Protein AF-A0A7G2K179-F1 (afdb_monomer_lite)

Radius of gyration: 20.4 Å; chains: 1; bounding box: 52×32×53 Å

Organism: NCBI:txid456482

Sequence (155 aa):
LTKPVFANGNAAQIRAASQTLVHVLEKLLRLAHPLIPFITEEIWQKVKGFVGITADSIMLQPFPQVEESGFDPEAEAEIEWLKEVIVAVRNIRAESNIAPSKGLDLLFRNLSTENAKILEKQTALLKAMAKLDNVQVLAANETAPLAVAKLVGNA

Structure (mmCIF, N/CA/C/O backbone):
data_AF-A0A7G2K179-F1
#
_entry.id   AF-A0A7G2K179-F1
#
loop_
_atom_site.group_PDB
_atom_site.id
_atom_site.type_symbol
_atom_site.label_atom_id
_atom_site.label_alt_id
_atom_site.label_comp_id
_atom_site.label_asym_id
_atom_site.label_entity_id
_atom_site.label_seq_id
_atom_site.pdbx_PDB_ins_code
_atom_site.Cartn_x
_atom_site.Cartn_y
_atom_site.Cartn_z
_atom_site.occupancy
_atom_site.B_iso_or_equiv
_atom_site.auth_seq_id
_atom_site.auth_comp_id
_atom_site.auth_asym_id
_atom_site.auth_atom_id
_atom_site.pdbx_PDB_model_num
ATOM 1 N N . LEU A 1 1 ? 0.126 -0.841 2.466 1.00 73.25 1 LEU A N 1
ATOM 2 C CA . LEU A 1 1 ? -1.302 -1.104 2.179 1.00 73.25 1 LEU A CA 1
ATOM 3 C C . LEU A 1 1 ? -1.510 -2.364 1.331 1.00 73.25 1 LEU A C 1
ATOM 5 O O . LEU A 1 1 ? -2.527 -3.009 1.488 1.00 73.25 1 LEU A O 1
ATOM 9 N N . THR A 1 2 ? -0.550 -2.790 0.502 1.00 89.31 2 THR A N 1
ATOM 10 C CA . THR A 1 2 ? -0.695 -3.983 -0.361 1.00 89.31 2 THR A CA 1
ATOM 11 C C . THR A 1 2 ? -0.494 -5.332 0.340 1.00 89.31 2 THR A C 1
ATOM 13 O O . THR A 1 2 ? -1.004 -6.339 -0.133 1.00 89.31 2 THR A O 1
ATOM 16 N N . LYS A 1 3 ? 0.208 -5.390 1.482 1.00 88.75 3 LYS A N 1
ATOM 17 C CA . LYS A 1 3 ? 0.491 -6.657 2.191 1.00 88.75 3 LYS A CA 1
ATOM 18 C C . LYS A 1 3 ? -0.758 -7.520 2.466 1.00 88.75 3 LYS A C 1
ATOM 20 O O . LYS A 1 3 ? -0.691 -8.713 2.186 1.00 88.75 3 LYS A O 1
ATOM 25 N N . PRO A 1 4 ? -1.895 -6.974 2.948 1.00 88.50 4 PRO A N 1
ATOM 26 C CA . PRO A 1 4 ? -3.106 -7.772 3.155 1.00 88.50 4 PRO A CA 1
ATOM 27 C C . PRO A 1 4 ? -3.681 -8.352 1.859 1.00 88.50 4 PRO A C 1
ATOM 29 O O . PRO A 1 4 ? -4.220 -9.453 1.88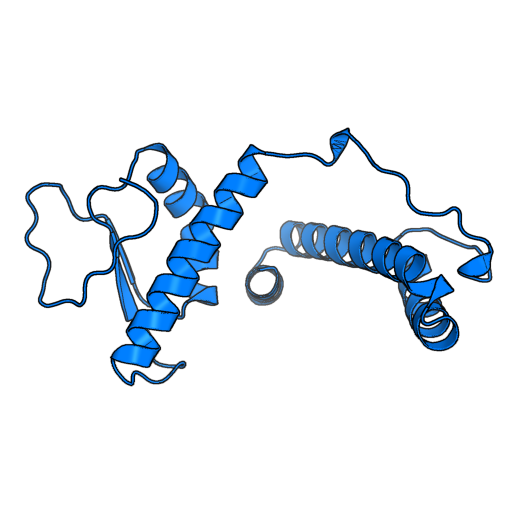4 1.00 88.50 4 PRO A O 1
ATOM 32 N N . VAL A 1 5 ? -3.512 -7.659 0.726 1.00 92.00 5 VAL A N 1
ATOM 33 C CA . VAL A 1 5 ? -3.922 -8.159 -0.597 1.00 92.00 5 VAL A CA 1
ATOM 34 C C . VAL A 1 5 ? -3.096 -9.381 -0.992 1.00 92.00 5 VAL A C 1
ATOM 36 O O . VAL A 1 5 ? -3.654 -10.361 -1.463 1.00 92.00 5 VAL A O 1
ATOM 39 N N . PHE A 1 6 ? -1.785 -9.372 -0.749 1.00 92.25 6 PHE A N 1
ATOM 40 C CA . PHE A 1 6 ? -0.939 -10.541 -1.016 1.00 92.25 6 PHE A CA 1
ATOM 41 C C . PHE A 1 6 ? -1.183 -11.705 -0.053 1.00 92.25 6 PHE A C 1
ATOM 43 O O . PHE A 1 6 ? -0.996 -12.853 -0.438 1.00 92.25 6 PHE A O 1
ATOM 50 N N . ALA A 1 7 ? -1.585 -11.419 1.187 1.00 89.69 7 ALA A N 1
ATOM 51 C CA . ALA A 1 7 ? -1.865 -12.454 2.176 1.00 89.69 7 ALA A CA 1
ATOM 52 C C . ALA A 1 7 ? -3.220 -13.143 1.942 1.00 89.69 7 ALA A C 1
ATOM 54 O O . ALA A 1 7 ? -3.307 -14.359 2.067 1.00 89.69 7 ALA A O 1
ATOM 55 N N . ASN A 1 8 ? -4.264 -12.368 1.622 1.00 87.50 8 ASN A N 1
ATOM 56 C CA . ASN A 1 8 ? -5.657 -12.833 1.671 1.00 87.50 8 ASN A CA 1
ATOM 57 C C . ASN A 1 8 ? -6.495 -12.464 0.430 1.00 87.50 8 ASN A C 1
ATOM 59 O O . ASN A 1 8 ? -7.694 -12.734 0.404 1.00 87.50 8 ASN A O 1
ATOM 63 N N . GLY A 1 9 ? -5.918 -11.789 -0.566 1.00 88.00 9 GLY A N 1
ATOM 64 C CA . GLY A 1 9 ? -6.634 -11.351 -1.765 1.00 88.00 9 GLY A CA 1
ATOM 65 C C . GLY A 1 9 ? -6.846 -12.471 -2.781 1.00 88.00 9 GLY A C 1
ATOM 66 O O . GLY A 1 9 ? -6.149 -13.484 -2.789 1.00 88.00 9 GLY A O 1
ATOM 67 N N . ASN A 1 10 ? -7.806 -12.274 -3.684 1.00 93.69 10 ASN A N 1
ATOM 68 C CA . ASN A 1 10 ? -8.022 -13.183 -4.806 1.00 93.69 10 ASN A CA 1
ATOM 69 C C . ASN A 1 10 ? -6.980 -12.968 -5.925 1.00 93.69 10 ASN A C 1
ATOM 71 O O . ASN A 1 10 ? -6.252 -11.973 -5.954 1.00 93.69 10 ASN A O 1
ATOM 75 N N . ALA A 1 11 ? -6.933 -13.887 -6.893 1.00 95.62 11 ALA A N 1
ATOM 76 C CA . ALA A 1 11 ? -5.953 -13.844 -7.981 1.00 95.62 11 ALA A CA 1
ATOM 77 C C . ALA A 1 11 ? -5.999 -12.540 -8.804 1.00 95.62 11 ALA A C 1
ATOM 79 O O . ALA A 1 11 ? -4.955 -12.053 -9.240 1.00 95.62 11 ALA A O 1
ATOM 80 N N . ALA A 1 12 ? -7.186 -11.957 -9.005 1.00 95.75 12 ALA A N 1
ATOM 81 C CA . ALA A 1 12 ? -7.336 -10.701 -9.734 1.00 95.75 12 ALA A CA 1
ATOM 82 C C . ALA A 1 12 ? -6.783 -9.511 -8.932 1.00 95.75 12 ALA A C 1
ATOM 84 O O . ALA A 1 12 ? -6.047 -8.694 -9.480 1.00 95.75 12 ALA A O 1
ATOM 85 N N . GLN A 1 13 ? -7.069 -9.451 -7.630 1.00 93.31 13 GLN A N 1
ATOM 86 C CA . GLN A 1 13 ? -6.560 -8.417 -6.727 1.00 93.31 13 GLN A CA 1
ATOM 87 C C . GLN A 1 13 ? -5.037 -8.486 -6.588 1.00 93.31 13 GLN A C 1
ATOM 89 O O . GLN A 1 13 ? -4.368 -7.459 -6.673 1.00 93.31 13 GLN A O 1
ATOM 94 N N . ILE A 1 14 ? -4.480 -9.691 -6.425 1.00 95.50 14 ILE A N 1
ATOM 95 C CA . ILE A 1 14 ? -3.028 -9.903 -6.359 1.00 95.50 14 ILE A CA 1
ATOM 96 C C . ILE A 1 14 ? -2.370 -9.452 -7.664 1.00 95.50 14 ILE A C 1
ATOM 98 O O . ILE A 1 14 ? -1.378 -8.729 -7.629 1.00 95.50 14 ILE A O 1
ATOM 102 N N . ARG A 1 15 ? -2.936 -9.823 -8.820 1.00 95.19 15 ARG A N 1
ATOM 103 C CA . ARG A 1 15 ? -2.418 -9.395 -10.126 1.00 95.19 15 ARG A CA 1
ATOM 104 C C . ARG A 1 15 ? -2.436 -7.875 -10.272 1.00 95.19 15 ARG A C 1
ATOM 106 O O . ARG A 1 15 ? -1.422 -7.307 -10.663 1.00 95.19 15 ARG A O 1
ATOM 113 N N . ALA A 1 16 ? -3.554 -7.230 -9.938 1.00 94.62 16 ALA A N 1
ATOM 114 C CA . ALA A 1 16 ? -3.678 -5.777 -9.998 1.00 94.62 16 ALA A CA 1
ATOM 115 C C . ALA A 1 16 ? -2.640 -5.089 -9.094 1.00 94.62 16 ALA A C 1
ATOM 117 O O . ALA A 1 16 ? -1.897 -4.228 -9.558 1.00 94.62 16 ALA A O 1
ATOM 118 N N . ALA A 1 17 ? -2.510 -5.532 -7.838 1.00 95.19 17 ALA A N 1
ATOM 119 C CA . ALA A 1 17 ? -1.532 -4.987 -6.899 1.00 95.19 17 ALA A CA 1
ATOM 120 C C . ALA A 1 17 ? -0.081 -5.187 -7.372 1.00 95.19 17 ALA A C 1
ATOM 122 O O . ALA A 1 17 ? 0.727 -4.265 -7.260 1.00 95.19 17 ALA A O 1
ATOM 123 N N . SER A 1 18 ? 0.253 -6.360 -7.919 1.00 95.38 18 SER A N 1
ATOM 124 C CA . SER A 1 18 ? 1.572 -6.629 -8.503 1.00 95.38 18 SER A CA 1
ATOM 125 C C . SER A 1 18 ? 1.870 -5.711 -9.683 1.00 95.38 18 SER A C 1
ATOM 127 O O . SER A 1 18 ? 2.958 -5.142 -9.737 1.00 95.38 18 SER A O 1
ATOM 129 N N . GLN A 1 19 ? 0.909 -5.517 -10.593 1.00 95.19 19 GLN A N 1
ATOM 130 C CA . GLN A 1 19 ? 1.084 -4.639 -11.749 1.00 95.19 19 GLN A CA 1
ATOM 131 C C . GLN A 1 19 ? 1.362 -3.200 -11.305 1.00 95.19 19 GLN A C 1
ATOM 133 O O . GLN A 1 19 ? 2.330 -2.595 -11.764 1.00 95.19 19 GLN A O 1
ATOM 138 N N . THR A 1 20 ? 0.568 -2.673 -10.367 1.00 95.19 20 THR A N 1
ATOM 139 C CA . THR A 1 20 ? 0.782 -1.332 -9.809 1.00 95.19 20 THR A CA 1
ATOM 140 C C . THR A 1 20 ? 2.154 -1.217 -9.145 1.00 95.19 20 THR A C 1
ATOM 142 O O . THR A 1 20 ? 2.870 -0.251 -9.392 1.00 95.19 20 THR A O 1
ATOM 145 N N . LEU A 1 21 ? 2.553 -2.199 -8.327 1.00 96.75 21 LEU A N 1
ATOM 146 C CA . LEU A 1 21 ? 3.838 -2.167 -7.621 1.00 96.75 21 LEU A CA 1
ATOM 147 C C . LEU A 1 21 ? 5.033 -2.160 -8.572 1.00 96.75 21 LEU A C 1
ATOM 149 O O . LEU A 1 21 ? 5.947 -1.364 -8.376 1.00 96.75 21 LEU A O 1
ATOM 153 N N . VAL A 1 22 ? 5.033 -3.026 -9.586 1.00 96.56 22 VAL A N 1
ATOM 154 C CA . VAL A 1 22 ? 6.133 -3.092 -10.554 1.00 96.56 22 VAL A CA 1
ATOM 155 C C . VAL A 1 22 ? 6.168 -1.821 -11.407 1.00 96.56 22 VAL A C 1
ATOM 157 O O . VAL A 1 22 ? 7.245 -1.265 -11.599 1.00 96.56 22 VAL A O 1
ATOM 160 N N . HIS A 1 23 ? 5.014 -1.314 -11.855 1.00 94.81 23 HIS A N 1
ATOM 161 C CA . HIS A 1 23 ? 4.942 -0.078 -12.645 1.00 94.81 23 HIS A CA 1
ATOM 162 C C . HIS A 1 23 ? 5.476 1.135 -11.877 1.00 94.81 23 HIS A C 1
ATOM 164 O O . HIS A 1 23 ? 6.272 1.913 -12.401 1.00 94.81 23 HIS A O 1
ATOM 170 N N . VAL A 1 24 ? 5.087 1.277 -10.606 1.00 96.06 24 VAL A N 1
ATOM 171 C CA . VAL A 1 24 ? 5.582 2.354 -9.737 1.00 96.06 24 VAL A CA 1
ATOM 172 C C . VAL A 1 24 ? 7.069 2.175 -9.434 1.00 96.06 24 VAL A C 1
ATOM 174 O O . VAL A 1 24 ? 7.820 3.144 -9.510 1.00 96.06 24 VAL A O 1
ATOM 177 N N . LEU A 1 25 ? 7.514 0.952 -9.125 1.00 97.69 25 LEU A N 1
ATOM 178 C CA . LEU A 1 25 ? 8.926 0.663 -8.868 1.00 97.69 25 LEU A CA 1
ATOM 179 C C . LEU A 1 25 ? 9.795 1.021 -10.077 1.00 97.69 25 LEU A C 1
ATOM 181 O O . LEU A 1 25 ? 10.818 1.674 -9.909 1.00 97.69 25 LEU A O 1
ATOM 185 N N . GLU A 1 26 ? 9.385 0.640 -11.285 1.00 97.50 26 GLU A N 1
ATOM 186 C CA . GLU A 1 26 ? 10.128 0.947 -12.507 1.00 97.50 26 GLU A CA 1
ATOM 187 C C . GLU A 1 26 ? 10.295 2.458 -12.709 1.00 97.50 26 GLU A C 1
ATOM 189 O O . GLU A 1 26 ? 11.419 2.931 -12.904 1.00 97.50 26 GLU A O 1
ATOM 194 N N . LYS A 1 27 ? 9.206 3.226 -12.565 1.00 96.62 27 LYS A N 1
ATOM 195 C CA . LYS A 1 27 ? 9.251 4.691 -12.657 1.00 96.62 27 LYS A CA 1
ATOM 196 C C . LYS A 1 27 ? 10.170 5.286 -11.587 1.00 96.62 27 LYS A C 1
ATOM 198 O O . LYS A 1 27 ? 10.993 6.141 -11.905 1.00 96.62 27 LYS A O 1
ATOM 203 N N . LEU A 1 28 ? 10.084 4.814 -10.340 1.00 97.69 28 LEU A N 1
ATOM 204 C CA . LEU A 1 28 ? 10.947 5.275 -9.245 1.00 97.69 28 LEU A CA 1
ATOM 205 C C . LEU A 1 28 ? 12.430 4.987 -9.505 1.00 97.69 28 LEU A C 1
ATOM 207 O O . LEU A 1 28 ? 13.268 5.836 -9.208 1.00 97.69 28 LEU A O 1
ATOM 211 N N . LEU A 1 29 ? 12.764 3.830 -10.085 1.00 98.25 29 LEU A N 1
ATOM 212 C CA . LEU A 1 29 ? 14.143 3.497 -10.449 1.00 98.25 29 LEU A CA 1
ATOM 213 C C . LEU A 1 29 ? 14.676 4.461 -11.510 1.00 98.25 29 LEU A C 1
ATOM 215 O O . LEU A 1 29 ? 15.787 4.959 -11.350 1.00 98.25 29 LEU A O 1
ATOM 219 N N . ARG A 1 30 ? 13.879 4.793 -12.536 1.00 97.75 30 ARG A N 1
ATOM 220 C CA . ARG A 1 30 ? 14.262 5.795 -13.547 1.00 97.75 30 ARG A CA 1
ATOM 221 C C . ARG A 1 30 ? 14.453 7.187 -12.947 1.00 97.75 30 ARG A C 1
ATOM 223 O O . ARG A 1 30 ? 15.418 7.860 -13.294 1.00 97.75 30 ARG A O 1
ATOM 230 N N . LEU A 1 31 ? 13.582 7.601 -12.023 1.00 97.56 31 LEU A N 1
ATOM 231 C CA . LEU A 1 31 ? 13.723 8.878 -11.307 1.00 97.56 31 LEU A CA 1
ATOM 232 C C . LEU A 1 31 ? 14.994 8.922 -10.446 1.00 97.56 31 LEU A C 1
ATOM 234 O O . LEU A 1 31 ? 15.667 9.947 -10.392 1.00 97.56 31 LEU A O 1
ATOM 238 N N . ALA A 1 32 ? 15.328 7.817 -9.776 1.00 98.06 32 ALA A N 1
ATOM 239 C CA . ALA A 1 32 ? 16.477 7.725 -8.878 1.00 98.06 32 ALA A CA 1
ATOM 240 C C . ALA A 1 32 ? 17.813 7.467 -9.599 1.00 98.06 32 ALA A C 1
ATOM 242 O O . ALA A 1 32 ? 18.875 7.694 -9.015 1.00 98.06 32 ALA A O 1
ATOM 243 N N . HIS A 1 33 ? 17.786 6.993 -10.847 1.00 98.25 33 HIS A N 1
ATOM 244 C CA . HIS A 1 33 ? 18.977 6.561 -11.581 1.00 98.25 33 HIS A CA 1
ATOM 245 C C . HIS A 1 33 ? 20.091 7.613 -11.701 1.00 98.25 33 HIS A C 1
ATOM 247 O O . HIS A 1 33 ? 21.245 7.251 -11.470 1.00 98.25 33 HIS A O 1
ATOM 253 N N . PRO A 1 34 ? 19.802 8.909 -11.948 1.00 97.25 34 PRO A N 1
ATOM 254 C CA . PRO A 1 34 ? 20.841 9.941 -11.977 1.00 97.25 34 PRO A CA 1
ATOM 255 C C . PRO A 1 34 ? 21.625 10.082 -10.662 1.00 97.25 34 PRO A C 1
ATOM 257 O O . PRO A 1 34 ? 22.742 10.590 -10.669 1.00 97.25 34 PRO A O 1
ATOM 260 N N . LEU A 1 35 ? 21.048 9.644 -9.537 1.00 98.1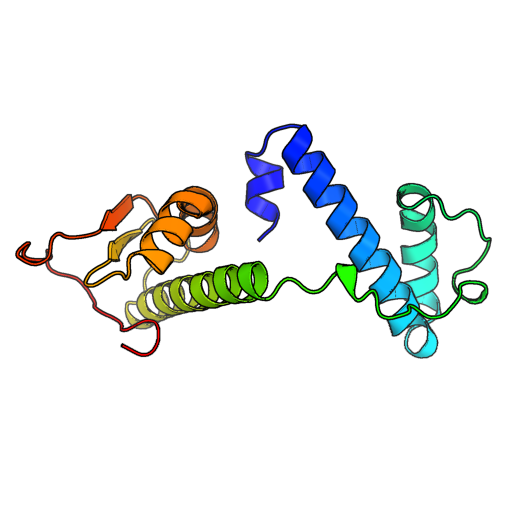9 35 LEU A N 1
ATOM 261 C CA . LEU A 1 35 ? 21.659 9.717 -8.208 1.00 98.19 35 LEU A CA 1
ATOM 262 C C . LEU A 1 35 ? 22.301 8.389 -7.782 1.00 98.19 35 LEU A C 1
ATOM 264 O O . LEU A 1 35 ? 23.309 8.393 -7.080 1.00 98.19 35 LEU A O 1
ATOM 268 N N . ILE A 1 36 ? 21.715 7.251 -8.174 1.00 97.75 36 ILE A N 1
ATOM 269 C CA . ILE A 1 36 ? 22.111 5.915 -7.696 1.00 97.75 36 ILE A CA 1
ATOM 270 C C . ILE A 1 36 ? 22.237 4.924 -8.873 1.00 97.75 36 ILE A C 1
ATOM 272 O O . ILE A 1 36 ? 21.507 3.928 -8.924 1.00 97.75 36 ILE A O 1
ATOM 276 N N . PRO A 1 37 ? 23.142 5.154 -9.842 1.00 96.81 37 PRO A N 1
ATOM 277 C CA . PRO A 1 37 ? 23.083 4.507 -11.153 1.00 96.81 37 PRO A CA 1
ATOM 278 C C . PRO A 1 37 ? 23.267 2.986 -11.114 1.00 96.81 37 PRO A C 1
ATOM 280 O O . PRO A 1 37 ? 22.525 2.258 -11.765 1.00 96.81 37 PRO A O 1
ATOM 283 N N . PHE A 1 38 ? 24.201 2.477 -10.309 1.00 97.88 38 PHE A N 1
ATOM 284 C CA . PHE A 1 38 ? 24.514 1.044 -10.301 1.00 97.88 38 PHE A CA 1
ATOM 285 C C . PHE A 1 38 ? 23.417 0.188 -9.658 1.00 97.88 38 PHE A C 1
ATOM 287 O O . PHE A 1 38 ? 23.037 -0.842 -10.207 1.00 97.88 38 PHE A O 1
ATOM 294 N N . ILE A 1 39 ? 22.881 0.623 -8.512 1.00 98.19 39 ILE A N 1
ATOM 295 C CA . ILE A 1 39 ? 21.821 -0.116 -7.805 1.00 98.19 39 ILE A CA 1
ATOM 296 C C . ILE A 1 39 ? 20.517 -0.047 -8.599 1.00 98.19 39 ILE A C 1
ATOM 298 O O . ILE A 1 39 ? 19.817 -1.047 -8.740 1.00 98.19 39 ILE A O 1
ATOM 302 N N . THR A 1 40 ? 20.181 1.131 -9.130 1.00 98.44 40 THR A N 1
ATOM 303 C CA . THR A 1 40 ? 18.949 1.283 -9.911 1.00 98.44 40 THR A CA 1
ATOM 304 C C . THR A 1 40 ? 18.993 0.468 -11.200 1.00 98.44 40 THR A C 1
ATOM 306 O O . THR A 1 40 ? 17.996 -0.173 -11.503 1.00 98.44 40 THR A O 1
ATOM 309 N N . GLU A 1 41 ? 20.133 0.402 -11.898 1.00 98.50 41 GLU A N 1
ATOM 310 C CA . GLU A 1 41 ? 20.334 -0.487 -13.053 1.00 98.50 41 GLU A CA 1
ATOM 311 C C . GLU A 1 41 ? 20.148 -1.963 -12.665 1.00 98.50 41 GLU A C 1
ATOM 313 O O . GLU A 1 41 ? 19.344 -2.665 -13.275 1.00 98.50 41 GLU A O 1
ATOM 318 N N . GLU A 1 42 ? 20.816 -2.434 -11.607 1.00 98.50 42 GLU A N 1
ATOM 319 C CA . GLU A 1 42 ? 20.747 -3.838 -11.173 1.00 98.50 42 GLU A CA 1
ATOM 320 C C . GLU A 1 42 ? 19.316 -4.282 -10.826 1.00 98.50 42 GLU A C 1
ATOM 322 O O . GLU A 1 42 ? 18.879 -5.371 -11.213 1.00 98.50 42 GLU A O 1
ATOM 327 N N . ILE A 1 43 ? 18.558 -3.435 -10.124 1.00 98.12 43 ILE A N 1
ATOM 328 C CA . ILE A 1 43 ? 17.156 -3.711 -9.794 1.00 98.12 43 ILE A CA 1
ATOM 329 C C . ILE A 1 43 ? 16.281 -3.604 -11.050 1.00 98.12 43 ILE A C 1
ATOM 331 O O . ILE A 1 43 ? 15.427 -4.465 -11.272 1.00 98.12 43 ILE A O 1
ATOM 335 N N . TRP A 1 44 ? 16.494 -2.585 -11.889 1.00 98.38 44 TRP A N 1
ATOM 336 C CA . TRP A 1 44 ? 15.694 -2.338 -13.089 1.00 98.38 44 TRP A CA 1
ATOM 337 C C . TRP A 1 44 ? 15.773 -3.496 -14.085 1.00 98.38 44 TRP A C 1
ATOM 339 O O . TRP A 1 44 ? 14.738 -3.942 -14.579 1.00 98.38 44 TRP A O 1
ATOM 349 N N . GLN A 1 45 ? 16.957 -4.083 -14.283 1.00 98.12 45 GLN A N 1
ATOM 350 C CA . GLN A 1 45 ? 17.138 -5.271 -15.127 1.00 98.12 45 GLN A CA 1
ATOM 351 C C . GLN A 1 45 ?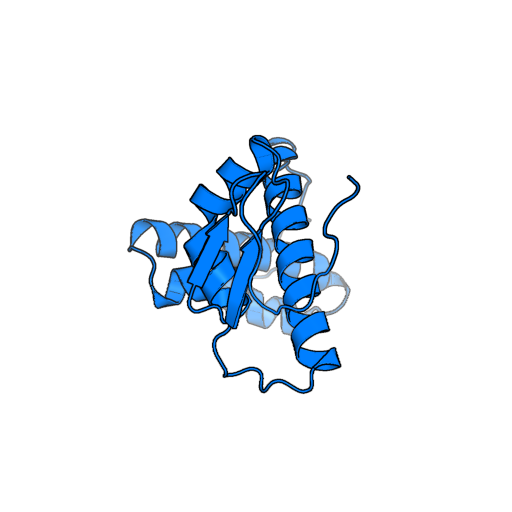 16.261 -6.456 -14.697 1.00 98.12 45 GLN A C 1
ATOM 353 O O . GLN A 1 45 ? 15.772 -7.201 -15.547 1.00 98.12 45 GLN A O 1
ATOM 358 N N . LYS A 1 46 ? 16.013 -6.619 -13.391 1.00 97.44 46 LYS A N 1
ATOM 359 C CA . LYS A 1 46 ? 15.162 -7.695 -12.854 1.00 97.44 46 LYS A CA 1
ATOM 360 C C . LYS A 1 46 ? 13.672 -7.422 -13.038 1.00 97.44 46 LYS A C 1
ATOM 362 O O . LYS A 1 46 ? 12.889 -8.369 -13.023 1.00 97.44 46 LYS A O 1
ATOM 367 N N . VAL A 1 47 ? 13.271 -6.155 -13.180 1.00 96.75 47 VAL A N 1
ATOM 368 C CA . VAL A 1 47 ? 11.851 -5.772 -13.215 1.00 96.75 47 VAL A CA 1
ATOM 369 C C . VAL A 1 47 ? 11.342 -5.329 -14.587 1.00 96.75 47 VAL A C 1
ATOM 371 O O . VAL A 1 47 ? 10.145 -5.450 -14.840 1.00 96.75 47 VAL A O 1
ATOM 374 N N . LYS A 1 48 ? 12.224 -4.895 -15.500 1.00 96.25 48 LYS A N 1
ATOM 375 C CA . LYS A 1 48 ? 11.866 -4.351 -16.824 1.00 96.25 48 LYS A CA 1
ATOM 376 C C . LYS A 1 48 ? 10.957 -5.275 -17.646 1.00 96.25 48 LYS A C 1
ATOM 378 O O . LYS A 1 48 ? 10.030 -4.811 -18.304 1.00 96.25 48 LYS A O 1
ATOM 383 N N . GLY A 1 49 ? 11.154 -6.593 -17.540 1.00 96.12 49 GLY A N 1
ATOM 384 C CA . GLY A 1 49 ? 10.348 -7.586 -18.256 1.00 96.12 49 GLY A CA 1
ATOM 385 C C . GLY A 1 49 ? 8.884 -7.635 -17.807 1.00 96.12 49 GLY A C 1
ATOM 386 O O . GLY A 1 49 ? 8.004 -7.872 -18.629 1.00 96.12 49 GLY A O 1
ATOM 387 N N . PHE A 1 50 ? 8.594 -7.343 -16.535 1.00 94.88 50 PHE A N 1
ATOM 388 C CA . PHE A 1 50 ? 7.221 -7.331 -16.011 1.00 94.88 50 PHE A CA 1
ATOM 389 C C . PHE A 1 50 ? 6.404 -6.123 -16.495 1.00 94.88 50 PHE A C 1
ATOM 391 O O . PHE A 1 50 ? 5.176 -6.169 -16.458 1.00 94.88 50 PHE A O 1
ATOM 398 N N . VAL A 1 51 ? 7.066 -5.062 -16.968 1.00 94.38 51 VAL A N 1
ATOM 399 C CA . VAL A 1 51 ? 6.421 -3.897 -17.603 1.00 94.38 51 VAL A CA 1
ATOM 400 C C . VAL A 1 51 ? 6.601 -3.874 -19.125 1.00 94.38 51 VAL A C 1
ATOM 402 O O . VAL A 1 51 ? 6.283 -2.880 -19.768 1.00 94.38 51 VAL A O 1
ATOM 405 N N . GLY A 1 52 ? 7.102 -4.964 -19.718 1.00 94.94 52 GLY A N 1
ATOM 406 C CA . GLY A 1 52 ? 7.243 -5.098 -21.170 1.00 94.94 52 GLY A CA 1
ATOM 407 C C . GLY A 1 52 ? 8.375 -4.276 -21.793 1.00 94.94 52 GLY A C 1
ATOM 408 O O . GLY A 1 52 ? 8.357 -4.050 -23.000 1.00 94.94 52 GLY A O 1
ATOM 409 N N . ILE A 1 53 ? 9.361 -3.830 -21.008 1.00 96.12 53 ILE A N 1
ATOM 410 C CA . ILE A 1 53 ? 10.512 -3.084 -21.526 1.00 96.12 53 ILE A CA 1
ATOM 411 C C . ILE A 1 53 ? 11.641 -4.050 -21.900 1.00 96.12 53 ILE A C 1
ATOM 413 O O . ILE A 1 53 ? 12.079 -4.869 -21.091 1.00 96.12 53 ILE A O 1
ATOM 417 N N . THR A 1 54 ? 12.151 -3.912 -23.125 1.00 96.00 54 THR A N 1
ATOM 418 C CA . THR A 1 54 ? 13.208 -4.769 -23.687 1.00 96.00 54 THR A CA 1
ATOM 419 C C . THR A 1 54 ? 14.565 -4.081 -23.817 1.00 96.00 54 THR A C 1
ATOM 421 O O . THR A 1 54 ? 15.510 -4.712 -24.274 1.00 96.00 54 THR A O 1
ATOM 424 N N . ALA A 1 55 ? 14.685 -2.805 -23.443 1.00 96.12 55 ALA A N 1
ATOM 425 C CA . ALA A 1 55 ? 15.933 -2.061 -23.593 1.00 96.12 55 ALA A CA 1
ATOM 426 C C . ALA A 1 55 ? 17.061 -2.612 -22.707 1.00 96.12 55 ALA A C 1
ATOM 428 O O . ALA A 1 55 ? 16.816 -3.137 -21.617 1.00 96.12 55 ALA A O 1
ATOM 429 N N . ASP A 1 56 ? 18.303 -2.453 -23.163 1.00 97.00 56 ASP A N 1
ATOM 430 C CA . ASP A 1 56 ? 19.479 -3.060 -22.530 1.00 97.00 56 ASP A CA 1
ATOM 431 C C . ASP A 1 56 ? 19.934 -2.362 -21.251 1.00 97.00 56 ASP A C 1
ATOM 433 O O . ASP A 1 56 ? 20.538 -3.012 -20.407 1.00 97.00 56 ASP A O 1
ATOM 437 N N . SER A 1 57 ? 19.622 -1.077 -21.075 1.00 97.75 57 SER A N 1
ATOM 438 C CA . SER A 1 57 ? 19.973 -0.300 -19.882 1.00 97.75 57 SER A CA 1
ATOM 439 C C . SER A 1 57 ? 18.889 0.719 -19.555 1.00 97.75 57 SER A C 1
ATOM 441 O O . SER A 1 57 ? 18.244 1.274 -20.455 1.00 97.75 57 SER A O 1
ATOM 443 N N . ILE A 1 58 ? 18.729 1.002 -18.260 1.00 97.88 58 ILE A N 1
ATOM 444 C CA . ILE A 1 58 ? 17.829 2.050 -17.775 1.00 97.88 58 ILE A CA 1
ATOM 445 C C . ILE A 1 58 ? 18.248 3.442 -18.277 1.00 97.88 58 ILE A C 1
ATOM 447 O O . ILE A 1 58 ? 17.389 4.298 -18.474 1.00 97.88 58 ILE A O 1
ATOM 451 N N . MET A 1 59 ? 19.537 3.656 -18.580 1.00 96.69 59 MET A N 1
ATOM 452 C CA . MET A 1 59 ? 20.050 4.912 -19.151 1.00 96.69 59 MET A CA 1
ATOM 453 C C . MET A 1 59 ? 19.435 5.250 -20.513 1.00 96.69 59 MET A C 1
ATOM 455 O O . MET A 1 59 ? 19.410 6.413 -20.905 1.00 96.69 59 MET A O 1
ATOM 459 N N . LEU A 1 60 ? 18.953 4.241 -21.245 1.00 96.00 60 LEU A N 1
ATOM 460 C CA . LEU A 1 60 ? 18.319 4.415 -22.552 1.00 96.00 60 LEU A CA 1
ATOM 461 C C . LEU A 1 60 ? 16.821 4.718 -22.440 1.00 96.00 60 LEU A C 1
ATOM 463 O O . LEU A 1 60 ? 16.157 4.908 -23.459 1.00 96.00 60 LEU A O 1
ATOM 467 N N . GLN A 1 61 ? 16.263 4.713 -21.227 1.00 96.94 61 GLN A N 1
ATOM 468 C CA . GLN A 1 61 ? 14.848 4.975 -21.024 1.00 96.94 61 GLN A CA 1
ATOM 469 C C . GLN A 1 61 ? 14.546 6.471 -20.967 1.00 96.94 61 GLN A C 1
ATOM 471 O O . GLN A 1 61 ? 15.308 7.238 -20.375 1.00 96.94 61 GLN A O 1
ATOM 476 N N . PRO A 1 62 ? 13.396 6.899 -21.518 1.00 95.38 62 PRO A N 1
ATOM 477 C CA . PRO A 1 62 ? 12.941 8.266 -21.342 1.00 95.38 62 PRO A CA 1
ATOM 478 C C . PRO A 1 62 ? 12.702 8.552 -19.858 1.00 95.38 62 PRO A C 1
ATOM 480 O O . PRO A 1 62 ? 12.282 7.675 -19.097 1.00 95.38 62 PRO A O 1
ATOM 483 N N . PHE A 1 63 ? 12.916 9.799 -19.449 1.00 95.12 63 PHE A N 1
ATOM 484 C CA . PHE A 1 63 ? 12.565 10.228 -18.102 1.00 95.12 63 PHE A CA 1
ATOM 485 C C . PHE A 1 63 ? 11.038 10.132 -17.903 1.00 95.12 63 PHE A C 1
ATOM 487 O O . PHE A 1 63 ? 10.296 10.506 -18.822 1.00 95.12 63 PHE A O 1
ATOM 494 N N . PRO A 1 64 ? 10.545 9.628 -16.753 1.00 94.25 64 PRO A N 1
ATOM 495 C CA . PRO A 1 64 ? 9.113 9.513 -16.492 1.00 94.25 64 PRO A CA 1
ATOM 496 C C . PRO A 1 64 ? 8.384 10.845 -16.680 1.00 94.25 64 PRO A C 1
ATOM 498 O O . PRO A 1 64 ? 8.829 11.877 -16.185 1.00 94.25 64 PRO A O 1
ATOM 501 N N . GLN A 1 65 ? 7.264 10.803 -17.397 1.00 93.25 65 GLN A N 1
ATOM 502 C CA . GLN A 1 65 ? 6.381 11.950 -17.597 1.00 93.25 65 GLN A CA 1
ATOM 503 C C . GLN A 1 65 ? 5.162 11.829 -16.684 1.00 93.25 65 GLN A C 1
ATOM 505 O O . GLN A 1 65 ? 4.766 10.721 -16.307 1.00 93.25 65 GLN A O 1
ATOM 510 N N . VAL A 1 66 ? 4.581 12.973 -16.331 1.00 93.62 66 VAL A N 1
ATOM 511 C CA . VAL A 1 66 ? 3.321 13.024 -15.585 1.00 93.62 66 VAL A CA 1
ATOM 512 C C . VAL A 1 66 ? 2.203 12.485 -16.477 1.00 93.62 66 VAL A C 1
ATOM 514 O O . VAL A 1 66 ? 2.082 12.863 -17.640 1.00 93.62 66 VAL A O 1
ATOM 517 N N . GLU A 1 67 ? 1.402 11.575 -15.929 1.00 91.50 67 GLU A N 1
ATOM 518 C CA . GLU A 1 67 ? 0.213 11.026 -16.578 1.00 91.50 67 GLU A CA 1
ATOM 519 C C . GLU A 1 67 ? -1.013 11.620 -15.881 1.00 91.50 67 GLU A C 1
ATOM 521 O O . GLU A 1 67 ? -1.367 11.180 -14.790 1.00 91.50 67 GLU A O 1
ATOM 526 N N . GLU A 1 68 ? -1.665 12.606 -16.504 1.00 92.12 68 GLU A N 1
ATOM 527 C CA . GLU A 1 68 ? -2.831 13.304 -15.927 1.00 92.12 68 GLU A CA 1
ATOM 528 C C . GLU A 1 68 ? -3.981 12.346 -15.566 1.00 9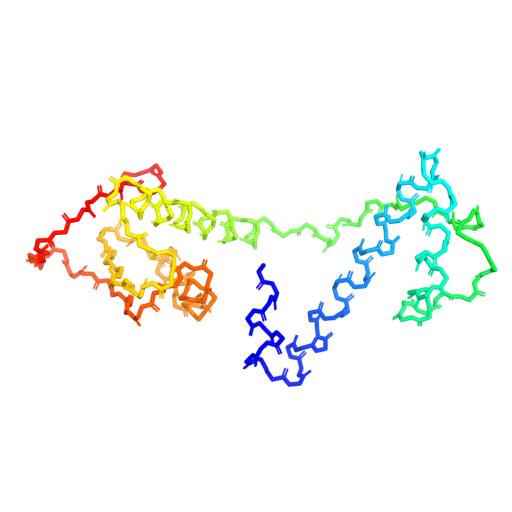2.12 68 GLU A C 1
ATOM 530 O O . GLU A 1 68 ? -4.704 12.548 -14.596 1.00 92.12 68 GLU A O 1
ATOM 535 N N . SER A 1 69 ? -4.122 11.240 -16.301 1.00 90.94 69 SER A N 1
ATOM 536 C CA . SER A 1 69 ? -5.104 10.189 -16.005 1.00 90.94 69 SER A CA 1
ATOM 537 C C . SER A 1 69 ? -4.813 9.403 -14.721 1.00 90.94 69 SER A C 1
ATOM 539 O O . SER A 1 69 ? -5.620 8.566 -14.331 1.00 90.94 69 SER A O 1
ATOM 541 N N . GLY A 1 70 ? -3.639 9.594 -14.119 1.00 86.50 70 GLY A N 1
ATOM 542 C CA . GLY A 1 70 ? -3.239 8.955 -12.870 1.00 86.50 70 GLY A CA 1
ATOM 543 C C . GLY A 1 70 ? -3.690 9.705 -11.617 1.00 86.50 70 GLY A C 1
ATOM 544 O O . GLY A 1 70 ? -3.537 9.157 -10.527 1.00 86.50 70 GLY A O 1
ATOM 545 N N . PHE A 1 71 ? -4.221 10.925 -11.749 1.00 93.56 71 PHE A N 1
ATOM 546 C CA . PHE A 1 71 ? -4.756 11.677 -10.617 1.00 93.56 71 PHE A CA 1
ATOM 547 C C . PHE A 1 71 ? -6.140 11.157 -10.227 1.00 93.56 71 PHE A C 1
ATOM 549 O O . PHE A 1 71 ? -7.056 11.114 -11.047 1.00 93.56 71 PHE A O 1
ATOM 556 N N . ASP A 1 72 ? -6.289 10.806 -8.953 1.00 96.00 72 ASP A N 1
ATOM 557 C CA . ASP A 1 72 ? -7.550 10.356 -8.365 1.00 96.00 72 ASP A CA 1
ATOM 558 C C . ASP A 1 72 ? -7.711 10.984 -6.967 1.00 96.00 72 ASP A C 1
ATOM 560 O O . ASP A 1 72 ? -7.311 10.386 -5.962 1.00 96.00 72 ASP A O 1
ATOM 564 N N . PRO A 1 73 ? -8.257 12.216 -6.886 1.00 94.94 73 PRO A N 1
ATOM 565 C CA . PRO A 1 73 ? -8.419 12.927 -5.618 1.00 94.94 73 PRO A CA 1
ATOM 566 C C . PRO A 1 73 ? -9.328 12.200 -4.620 1.00 94.94 73 PRO A C 1
ATOM 568 O O . PRO A 1 73 ? -9.152 12.344 -3.410 1.00 94.94 73 PRO A O 1
ATOM 571 N N . GLU A 1 74 ? -10.293 11.415 -5.109 1.00 92.69 74 GLU A N 1
ATOM 572 C CA . GLU A 1 74 ? -11.176 10.618 -4.256 1.00 92.69 74 GLU A CA 1
ATOM 573 C C . GLU A 1 74 ? -10.375 9.491 -3.595 1.00 92.69 74 GLU A C 1
ATOM 575 O O . GLU A 1 74 ? -10.374 9.376 -2.369 1.00 92.69 74 GLU A O 1
ATOM 580 N N . ALA A 1 75 ? -9.603 8.720 -4.369 1.00 92.25 75 ALA A N 1
ATOM 581 C CA . ALA A 1 75 ? -8.738 7.680 -3.814 1.00 92.25 75 ALA A CA 1
ATOM 582 C C . ALA A 1 75 ? -7.669 8.241 -2.860 1.00 92.25 75 ALA A C 1
ATOM 584 O O . ALA A 1 75 ? -7.351 7.606 -1.849 1.00 92.25 75 ALA A O 1
ATOM 585 N N . GLU A 1 76 ? -7.116 9.422 -3.147 1.00 93.81 76 GLU A N 1
ATOM 586 C CA . GLU A 1 76 ? -6.187 10.110 -2.245 1.00 93.81 76 GLU A CA 1
ATOM 587 C C . GLU A 1 76 ? -6.845 10.444 -0.901 1.00 93.81 76 GLU A C 1
ATOM 589 O O . GLU A 1 76 ? -6.285 10.103 0.145 1.00 93.81 76 GLU A O 1
ATOM 594 N N . ALA A 1 77 ? -8.047 11.028 -0.920 1.00 92.19 77 ALA A N 1
ATOM 595 C CA . ALA A 1 77 ? -8.807 11.346 0.285 1.00 92.19 77 ALA A CA 1
ATOM 596 C C . ALA A 1 77 ? -9.180 10.084 1.083 1.00 92.19 77 ALA A C 1
ATOM 598 O O . ALA A 1 77 ? -8.994 10.052 2.304 1.00 92.19 77 ALA A O 1
ATOM 599 N N . GLU A 1 78 ? -9.620 9.012 0.406 1.00 92.50 78 GLU A N 1
ATOM 600 C CA . GLU A 1 78 ? -9.914 7.723 1.048 1.00 92.50 78 GLU A CA 1
ATOM 601 C C . GLU A 1 78 ? -8.690 7.180 1.805 1.00 92.50 78 GLU A C 1
ATOM 603 O O . GLU A 1 78 ? -8.780 6.750 2.961 1.00 92.50 78 GLU A O 1
ATOM 608 N N . ILE A 1 79 ? -7.526 7.180 1.147 1.00 92.12 79 ILE A N 1
ATOM 609 C CA . ILE A 1 79 ? -6.283 6.660 1.717 1.00 92.12 79 ILE A CA 1
ATOM 610 C C . ILE A 1 79 ? -5.764 7.554 2.840 1.00 92.12 79 ILE A C 1
ATOM 612 O O . ILE A 1 79 ? -5.240 7.023 3.825 1.00 92.12 79 ILE A O 1
ATOM 616 N N . GLU A 1 80 ? -5.889 8.873 2.721 1.00 93.25 80 GLU A N 1
ATOM 617 C CA . GLU A 1 80 ? -5.434 9.794 3.759 1.00 93.25 80 GLU A CA 1
ATOM 618 C C . GLU A 1 80 ? -6.255 9.635 5.037 1.00 93.25 80 GLU A C 1
ATOM 620 O O . GLU A 1 80 ? -5.682 9.396 6.101 1.00 93.25 80 GLU A O 1
ATOM 625 N N . TRP A 1 81 ? -7.583 9.587 4.926 1.00 92.94 81 TRP A N 1
ATOM 626 C CA . TRP A 1 81 ? -8.449 9.319 6.073 1.00 92.94 81 TRP A CA 1
ATOM 627 C C . TRP A 1 81 ? -8.114 7.981 6.755 1.00 92.94 81 TRP A C 1
ATOM 629 O O . TRP A 1 81 ? -7.973 7.902 7.979 1.00 92.94 81 TRP A O 1
ATOM 639 N N . LEU A 1 82 ? -7.886 6.913 5.979 1.00 92.88 82 LEU A N 1
ATOM 640 C CA . LEU A 1 82 ? -7.465 5.622 6.536 1.00 92.88 82 LEU A CA 1
ATOM 641 C C . LEU A 1 82 ? -6.124 5.702 7.271 1.00 92.88 82 LEU A C 1
ATOM 643 O O . LEU A 1 82 ? -5.955 5.044 8.304 1.00 92.88 82 LEU A O 1
ATOM 647 N N . LYS A 1 83 ? -5.153 6.471 6.760 1.00 92.94 83 LYS A N 1
ATOM 648 C CA . LYS A 1 83 ? -3.875 6.682 7.455 1.00 92.94 83 LYS A CA 1
ATOM 649 C C . LYS A 1 83 ? -4.099 7.386 8.784 1.00 92.94 83 LYS A C 1
ATOM 651 O O . LYS A 1 83 ? -3.526 6.927 9.771 1.00 92.94 83 LYS A O 1
ATOM 656 N N . GLU A 1 84 ? -4.923 8.431 8.829 1.00 93.62 84 GLU A N 1
ATOM 657 C CA . GLU A 1 84 ? -5.222 9.156 10.067 1.00 93.62 84 GLU A CA 1
ATOM 658 C C . GLU A 1 84 ? -5.799 8.219 11.134 1.00 93.62 84 GLU A C 1
ATOM 660 O O . GLU A 1 84 ? -5.291 8.171 12.258 1.00 93.62 84 GLU A O 1
ATOM 665 N N . VAL A 1 85 ? -6.778 7.383 10.767 1.00 93.94 85 VAL A N 1
ATOM 666 C CA . VAL A 1 85 ? -7.348 6.368 11.668 1.00 93.94 85 VAL A CA 1
ATOM 667 C C . VAL A 1 85 ? -6.271 5.384 12.143 1.00 93.94 85 VAL A C 1
ATOM 669 O O . VAL A 1 85 ? -6.146 5.121 13.341 1.00 93.94 85 VAL A O 1
ATOM 672 N N . ILE A 1 86 ? -5.462 4.832 11.230 1.00 93.25 86 ILE A N 1
ATOM 673 C CA . ILE A 1 86 ? -4.407 3.862 11.575 1.00 93.25 86 ILE A CA 1
ATOM 674 C C . ILE A 1 86 ? -3.371 4.486 12.520 1.00 93.25 86 ILE A C 1
ATOM 676 O O . ILE A 1 86 ? -2.922 3.833 13.466 1.00 93.25 86 ILE A O 1
ATOM 680 N N . VAL A 1 87 ? -2.976 5.735 12.271 1.00 94.06 87 VAL A N 1
ATOM 681 C CA . VAL A 1 87 ? -2.037 6.480 13.116 1.00 94.06 87 VAL A CA 1
ATOM 682 C C . VAL A 1 87 ? -2.653 6.741 14.488 1.00 94.06 87 VAL A C 1
ATOM 684 O O . VAL A 1 87 ? -1.988 6.494 15.494 1.00 94.06 87 VAL A O 1
ATOM 687 N N . ALA A 1 88 ? -3.925 7.138 14.561 1.00 93.69 88 ALA A N 1
ATOM 688 C CA . ALA A 1 88 ? -4.627 7.326 15.827 1.00 93.69 88 ALA A CA 1
ATOM 689 C C . ALA A 1 88 ? -4.640 6.041 16.671 1.00 93.69 88 ALA A C 1
ATOM 691 O O . ALA A 1 88 ? -4.266 6.084 17.845 1.00 93.69 88 ALA A O 1
ATOM 692 N N . VAL A 1 89 ? -4.954 4.889 16.065 1.00 93.62 89 VAL A N 1
ATOM 693 C CA . VAL A 1 89 ? -4.913 3.585 16.749 1.00 93.62 89 VAL A CA 1
ATOM 694 C C . VAL A 1 89 ? -3.503 3.249 17.238 1.00 93.62 89 VAL A C 1
ATOM 696 O O . VAL A 1 89 ? -3.330 2.809 18.376 1.00 93.62 89 VAL A O 1
ATOM 699 N N . ARG A 1 90 ? -2.473 3.456 16.407 1.00 92.56 90 ARG A N 1
ATOM 700 C CA . ARG A 1 90 ? -1.077 3.197 16.800 1.00 92.56 90 ARG A CA 1
ATOM 701 C C . ARG A 1 90 ? -0.620 4.103 17.941 1.00 92.56 90 ARG A C 1
ATOM 703 O O . ARG A 1 90 ? 0.092 3.627 18.822 1.00 92.56 90 ARG A O 1
ATOM 710 N N . ASN A 1 91 ? -1.064 5.356 17.957 1.00 92.62 91 ASN A N 1
ATOM 711 C CA . ASN A 1 91 ? -0.752 6.295 19.029 1.00 92.62 91 ASN A CA 1
ATOM 712 C C . ASN A 1 91 ? -1.430 5.886 20.342 1.00 92.62 91 ASN A C 1
ATOM 714 O O . ASN A 1 91 ? -0.739 5.774 21.346 1.00 92.62 91 ASN A O 1
ATOM 718 N N . ILE A 1 92 ? -2.731 5.558 20.330 1.00 92.38 92 ILE A N 1
ATOM 719 C CA . ILE A 1 92 ? -3.437 5.049 21.526 1.00 92.38 92 ILE A CA 1
ATOM 720 C C . ILE A 1 92 ? -2.729 3.811 22.076 1.00 92.38 92 ILE A C 1
ATOM 722 O O . ILE A 1 92 ? -2.524 3.679 23.282 1.00 92.38 92 ILE A O 1
ATOM 726 N N . ARG A 1 93 ? -2.329 2.903 21.181 1.00 92.81 93 ARG A N 1
ATOM 727 C CA . ARG A 1 93 ? -1.607 1.685 21.541 1.00 92.81 93 ARG A CA 1
ATOM 728 C C . ARG A 1 93 ? -0.287 2.002 22.254 1.00 92.81 93 ARG A C 1
ATOM 730 O O . ARG A 1 93 ? -0.003 1.378 23.272 1.00 92.81 93 ARG A O 1
ATOM 737 N N . ALA A 1 94 ? 0.489 2.953 21.736 1.00 92.69 94 ALA A N 1
ATOM 738 C CA . ALA A 1 94 ? 1.747 3.386 22.341 1.00 92.69 94 ALA A CA 1
ATOM 739 C C . ALA A 1 94 ? 1.527 4.092 23.691 1.00 92.69 94 ALA A C 1
ATOM 741 O O . ALA A 1 94 ? 2.160 3.724 24.676 1.00 92.69 94 ALA A O 1
ATOM 742 N N . GLU A 1 95 ? 0.588 5.039 23.752 1.00 93.25 95 GLU A N 1
ATOM 743 C CA . GLU A 1 95 ? 0.225 5.792 24.963 1.00 93.25 95 GLU A CA 1
ATOM 744 C C . GLU A 1 95 ? -0.288 4.867 26.083 1.00 93.25 95 GLU A C 1
ATOM 746 O O . GLU A 1 95 ? -0.005 5.086 27.257 1.00 93.25 95 GLU A O 1
ATOM 751 N N . SER A 1 96 ? -0.988 3.790 25.717 1.00 92.69 96 SER A N 1
ATOM 752 C CA . SER A 1 96 ? -1.552 2.806 26.653 1.00 92.69 96 SER A CA 1
ATOM 753 C C . SER A 1 96 ? -0.635 1.599 26.914 1.00 92.69 96 SER A C 1
ATOM 755 O O . SER A 1 96 ? -1.061 0.638 27.553 1.00 92.69 96 SER A O 1
ATOM 757 N N . ASN A 1 97 ? 0.602 1.609 26.397 1.00 92.62 97 ASN A N 1
ATOM 758 C CA . ASN A 1 97 ? 1.585 0.523 26.515 1.00 92.62 97 ASN A CA 1
ATOM 759 C C . ASN A 1 97 ? 1.051 -0.870 26.099 1.00 92.62 97 ASN A C 1
ATOM 761 O O . ASN A 1 97 ? 1.303 -1.891 26.742 1.00 92.62 97 ASN A O 1
ATOM 765 N N . ILE A 1 98 ? 0.274 -0.922 25.015 1.00 92.44 98 ILE A N 1
ATOM 766 C CA . ILE A 1 98 ? -0.331 -2.152 24.495 1.00 92.44 98 ILE A CA 1
ATOM 767 C C . ILE A 1 98 ? 0.596 -2.781 23.443 1.00 92.44 98 ILE A C 1
ATOM 769 O O . ILE A 1 98 ? 0.985 -2.144 22.466 1.00 92.44 98 ILE A O 1
ATOM 773 N N . ALA A 1 99 ? 0.896 -4.076 23.572 1.00 92.31 99 ALA A N 1
ATOM 774 C CA . ALA A 1 99 ? 1.758 -4.788 22.625 1.00 92.31 99 ALA A CA 1
ATOM 775 C C . ALA A 1 99 ? 1.216 -4.746 21.174 1.00 92.31 99 ALA A C 1
ATOM 777 O O . ALA A 1 99 ? 0.023 -4.985 20.988 1.00 92.31 99 ALA A O 1
ATOM 778 N N . PRO A 1 100 ? 2.048 -4.538 20.128 1.00 89.62 100 PRO A N 1
ATOM 779 C CA . PRO A 1 100 ? 1.615 -4.470 18.720 1.00 89.62 100 PRO A CA 1
ATOM 780 C C . PRO A 1 100 ? 0.837 -5.682 18.195 1.00 89.62 100 PRO A C 1
ATOM 782 O O . PRO A 1 100 ? 0.041 -5.548 17.270 1.00 89.62 100 PRO A O 1
ATOM 785 N N . SER A 1 101 ? 1.062 -6.863 18.771 1.00 90.25 101 SER A N 1
ATOM 786 C CA . SER A 1 101 ? 0.415 -8.115 18.371 1.00 90.25 101 SER A CA 1
ATOM 787 C C . SER A 1 101 ? -0.988 -8.303 18.952 1.00 90.25 101 SER A C 1
ATOM 789 O O . SER A 1 101 ? -1.744 -9.118 18.421 1.00 90.25 101 SER A O 1
ATOM 791 N N . LYS A 1 102 ? -1.349 -7.569 20.015 1.00 93.06 102 LYS A N 1
ATOM 792 C CA . LYS A 1 102 ? -2.654 -7.692 20.676 1.00 93.06 102 LYS A CA 1
ATOM 793 C C . LYS A 1 102 ? -3.745 -7.077 19.800 1.00 93.06 102 LYS A C 1
ATOM 795 O O . LYS A 1 102 ? -3.617 -5.921 19.392 1.00 93.06 102 LYS A O 1
ATOM 800 N N . GLY A 1 103 ? -4.797 -7.834 19.515 1.00 92.19 103 GLY A N 1
ATOM 801 C CA . GLY A 1 103 ? -5.969 -7.309 18.826 1.00 92.19 103 GLY A CA 1
ATOM 802 C C . GLY A 1 103 ? -6.707 -6.268 19.671 1.00 92.19 103 GLY A C 1
ATOM 803 O O . GLY A 1 103 ? -6.653 -6.306 20.904 1.00 92.19 103 GLY A O 1
ATOM 804 N N . LEU A 1 104 ? -7.296 -5.277 19.003 1.00 93.19 104 LEU A N 1
ATOM 805 C CA . LEU A 1 104 ? -8.075 -4.205 19.623 1.00 93.19 104 LEU A CA 1
ATOM 806 C C . LEU A 1 104 ? -9.453 -4.104 18.978 1.00 93.19 104 LEU A C 1
ATOM 808 O O . LEU A 1 104 ? -9.592 -4.328 17.776 1.00 93.19 104 LEU A O 1
ATOM 812 N N . ASP A 1 105 ? -10.433 -3.689 19.770 1.00 93.69 105 ASP A N 1
ATOM 813 C CA . ASP A 1 105 ? -11.753 -3.320 19.276 1.00 93.69 105 ASP A CA 1
ATOM 814 C C 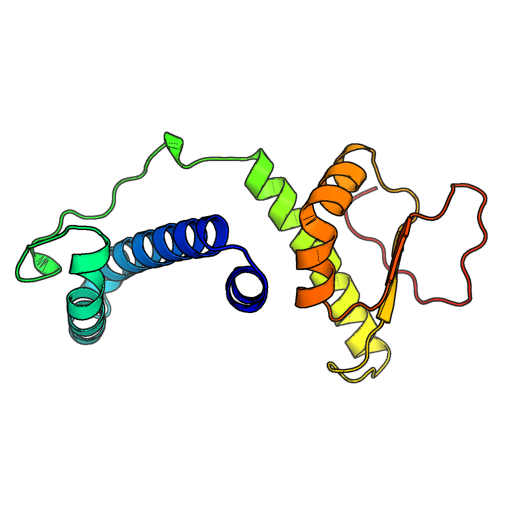. ASP A 1 105 ? -11.783 -1.814 19.012 1.00 93.69 105 ASP A C 1
ATOM 816 O O . ASP A 1 105 ? -11.465 -1.009 19.890 1.00 93.69 105 ASP A O 1
ATOM 820 N N . LEU A 1 106 ? -12.127 -1.434 17.783 1.00 93.88 106 LEU A N 1
ATOM 821 C CA . LEU A 1 106 ? -12.231 -0.040 17.369 1.00 93.88 106 LEU A CA 1
ATOM 822 C C . LEU A 1 106 ? -13.698 0.368 17.265 1.00 93.88 106 LEU A C 1
ATOM 824 O O . LEU A 1 106 ? -14.469 -0.233 16.515 1.00 93.88 106 LEU A O 1
ATOM 828 N N . LEU A 1 107 ? -14.054 1.425 17.988 1.00 93.12 107 LEU A N 1
ATOM 829 C CA . LEU A 1 107 ? -15.387 2.009 17.977 1.00 93.12 107 LEU A CA 1
ATOM 830 C C . LEU A 1 107 ? -15.338 3.376 17.297 1.00 93.12 107 LEU A C 1
ATOM 832 O O . LEU A 1 107 ? -14.578 4.252 17.711 1.00 93.12 107 LEU A O 1
ATOM 836 N N . PHE A 1 108 ? -16.168 3.566 16.278 1.00 92.12 108 PHE A N 1
ATOM 837 C CA . PHE A 1 108 ? -16.395 4.863 15.650 1.00 92.12 108 PHE A CA 1
ATOM 838 C C . PHE A 1 108 ? -17.652 5.508 16.221 1.00 92.12 108 PHE A C 1
ATOM 840 O O . PHE A 1 108 ? -18.675 4.850 16.399 1.00 92.12 108 PHE A O 1
ATOM 847 N N . ARG A 1 109 ? -17.593 6.816 16.463 1.00 89.50 109 ARG A N 1
ATOM 848 C CA . ARG A 1 109 ? -18.741 7.645 16.835 1.00 89.50 109 ARG A CA 1
ATOM 849 C C . ARG A 1 109 ? -18.757 8.880 15.941 1.00 89.50 109 ARG A C 1
ATOM 851 O O . ARG A 1 109 ? -17.693 9.377 15.589 1.00 89.50 109 ARG A O 1
ATOM 858 N N . ASN A 1 110 ? -19.953 9.358 15.593 1.00 87.25 110 ASN A N 1
ATOM 859 C CA . ASN A 1 110 ? -20.168 10.528 14.729 1.00 87.25 110 ASN A CA 1
ATOM 860 C C . ASN A 1 110 ? -19.473 10.410 13.361 1.00 87.25 110 ASN A C 1
ATOM 862 O O . ASN A 1 110 ? -18.910 11.371 12.846 1.00 87.25 110 ASN A O 1
ATOM 866 N N . LEU A 1 111 ? -19.505 9.213 12.772 1.00 88.56 111 LEU A N 1
ATOM 867 C CA . LEU A 1 111 ? -18.925 8.972 11.457 1.00 88.56 111 LEU A CA 1
ATOM 868 C C . LEU A 1 111 ? -19.802 9.616 10.373 1.00 88.56 111 LEU A C 1
ATOM 870 O O . LEU A 1 111 ? -21.009 9.375 10.333 1.00 88.56 111 LEU A O 1
ATOM 874 N N . SER A 1 112 ? -19.204 10.417 9.489 1.00 89.56 112 SER A N 1
ATOM 875 C CA . SER A 1 112 ? -19.915 10.955 8.325 1.00 89.56 112 SER A CA 1
ATOM 876 C C . SER A 1 112 ? -20.349 9.827 7.384 1.00 89.56 112 SER A C 1
ATOM 878 O O . SER A 1 112 ? -19.753 8.748 7.358 1.00 89.56 112 SER A O 1
ATOM 880 N N . THR A 1 113 ? -21.370 10.075 6.562 1.00 88.44 113 THR A N 1
ATOM 881 C CA . THR A 1 113 ? -21.843 9.097 5.568 1.00 88.44 113 THR A CA 1
ATOM 882 C C . THR A 1 113 ? -20.773 8.726 4.542 1.00 88.44 113 THR A C 1
ATOM 884 O O . THR A 1 113 ? -20.778 7.614 4.026 1.00 88.44 113 THR A O 1
ATOM 887 N N . GLU A 1 114 ? -19.861 9.647 4.237 1.00 89.50 114 GLU A N 1
ATOM 888 C CA . GLU A 1 114 ? -18.727 9.411 3.340 1.00 89.50 114 GLU A CA 1
ATOM 889 C C . GLU A 1 114 ? -17.704 8.472 3.987 1.00 89.50 114 GLU A C 1
ATOM 891 O O . GLU A 1 114 ? -17.421 7.402 3.453 1.00 89.50 114 GLU A O 1
ATOM 896 N N . ASN A 1 115 ? -17.259 8.791 5.205 1.00 91.19 115 ASN A N 1
ATOM 897 C CA . ASN A 1 115 ? -16.306 7.961 5.941 1.00 91.19 115 ASN A CA 1
ATOM 898 C C . ASN A 1 115 ? -16.880 6.578 6.280 1.00 91.19 115 ASN A C 1
ATOM 900 O O . ASN A 1 115 ? -16.139 5.599 6.326 1.00 91.19 115 ASN A O 1
ATOM 904 N N . ALA A 1 116 ? -18.199 6.468 6.467 1.00 91.31 116 ALA A N 1
ATOM 905 C CA . ALA A 1 116 ? -18.878 5.186 6.629 1.00 91.31 116 ALA A CA 1
ATOM 906 C C . ALA A 1 116 ? -18.724 4.291 5.390 1.00 91.31 116 ALA A C 1
ATOM 908 O O . ALA A 1 116 ? -18.380 3.119 5.533 1.00 91.31 116 ALA A O 1
ATOM 909 N N . LYS A 1 117 ? -18.875 4.840 4.177 1.00 91.75 117 LYS A N 1
ATOM 910 C CA . LYS A 1 117 ? -18.649 4.088 2.930 1.00 91.75 117 LYS A CA 1
ATOM 911 C C . LYS A 1 117 ? -17.195 3.648 2.786 1.00 91.75 117 LYS A C 1
ATOM 913 O O . LYS A 1 117 ? -16.932 2.505 2.408 1.00 91.75 117 LYS A O 1
ATOM 918 N N . ILE A 1 118 ? -16.249 4.531 3.115 1.00 92.00 118 ILE A N 1
ATOM 919 C CA . ILE A 1 118 ? -14.815 4.206 3.083 1.00 92.00 118 ILE A CA 1
ATOM 920 C C . ILE A 1 118 ? -14.524 3.069 4.064 1.00 92.00 118 ILE A C 1
ATOM 922 O O . ILE A 1 118 ? -13.852 2.096 3.714 1.00 92.00 118 ILE A O 1
ATOM 926 N N . LEU A 1 119 ? -15.074 3.154 5.277 1.00 92.69 119 LEU A N 1
ATOM 927 C CA . LEU A 1 119 ? -14.930 2.129 6.299 1.00 92.69 119 LEU A CA 1
ATOM 928 C C . LEU A 1 119 ? -15.494 0.787 5.829 1.00 92.69 119 LEU A C 1
ATOM 930 O O . LEU A 1 119 ? -14.794 -0.219 5.924 1.00 92.69 119 LEU A O 1
ATOM 934 N N . GLU A 1 120 ? -16.708 0.754 5.283 1.00 91.25 120 GLU A N 1
ATOM 935 C CA . GLU A 1 120 ? -17.317 -0.468 4.742 1.00 91.25 120 GLU A CA 1
ATOM 936 C C . GLU A 1 120 ? -16.438 -1.106 3.658 1.00 91.25 120 GLU A C 1
ATOM 938 O O . GLU A 1 120 ? -16.115 -2.294 3.732 1.00 91.25 120 GLU A O 1
ATOM 943 N N . LYS A 1 121 ? -15.965 -0.301 2.700 1.00 90.00 121 LYS A N 1
ATOM 944 C CA . LYS A 1 121 ? -15.103 -0.745 1.594 1.00 90.00 121 LYS A CA 1
ATOM 945 C C . LYS A 1 121 ? -13.744 -1.264 2.077 1.00 90.00 121 LYS A C 1
ATOM 947 O O . LYS A 1 121 ? -13.212 -2.217 1.510 1.00 90.00 121 LYS A O 1
ATOM 952 N N . GLN A 1 122 ? -13.169 -0.653 3.116 1.00 90.69 122 GLN A N 1
ATOM 953 C CA . GLN A 1 122 ? -11.761 -0.831 3.498 1.00 90.69 122 GLN A CA 1
ATOM 954 C C . GLN A 1 122 ? -11.568 -1.462 4.888 1.00 90.69 122 GLN A C 1
ATOM 956 O O . GLN A 1 122 ? -10.446 -1.518 5.397 1.00 90.69 122 GLN A O 1
ATOM 961 N N . THR A 1 123 ? -12.627 -2.009 5.499 1.00 91.12 123 THR A N 1
ATOM 962 C CA . THR A 1 123 ? -12.576 -2.631 6.838 1.00 91.12 123 THR A CA 1
ATOM 963 C C . THR A 1 123 ? -11.501 -3.715 6.926 1.00 91.12 123 THR A C 1
ATOM 965 O O . THR A 1 123 ? -10.748 -3.765 7.899 1.00 91.12 123 THR A O 1
ATOM 968 N N . ALA A 1 124 ? -11.375 -4.569 5.906 1.00 88.62 124 ALA A N 1
ATOM 969 C CA . ALA A 1 124 ? -10.371 -5.635 5.893 1.00 88.62 124 ALA A CA 1
ATOM 970 C C . ALA A 1 124 ? -8.934 -5.084 5.930 1.00 88.62 124 ALA A C 1
ATOM 972 O O . ALA A 1 124 ? -8.079 -5.595 6.660 1.00 88.62 124 ALA A O 1
ATOM 973 N N . LEU A 1 125 ? -8.678 -4.007 5.181 1.00 89.44 125 LEU A N 1
ATOM 974 C CA . LEU A 1 125 ? -7.392 -3.319 5.164 1.00 89.44 125 LEU A CA 1
ATOM 975 C C . LEU A 1 125 ? -7.103 -2.674 6.522 1.00 89.44 125 LEU A C 1
ATOM 977 O O . LEU A 1 125 ? -6.011 -2.856 7.063 1.00 89.44 125 LEU A O 1
ATOM 981 N N . LEU A 1 126 ? -8.086 -1.971 7.090 1.00 92.19 126 LEU A N 1
ATOM 982 C CA . LEU A 1 126 ? -7.969 -1.316 8.390 1.00 92.19 126 LEU A CA 1
ATOM 983 C C . LEU A 1 126 ? -7.654 -2.329 9.500 1.00 92.19 126 LEU A C 1
ATOM 985 O O . LEU A 1 126 ? -6.674 -2.154 10.230 1.00 92.19 126 LEU A O 1
ATOM 989 N N . LYS A 1 127 ? -8.409 -3.436 9.572 1.00 92.44 127 LYS A N 1
ATOM 990 C CA . LYS A 1 127 ? -8.185 -4.511 10.553 1.00 92.44 127 LYS A CA 1
ATOM 991 C C . LYS A 1 127 ? -6.774 -5.085 10.466 1.00 92.44 127 LYS A C 1
ATOM 993 O O . LYS A 1 127 ? -6.104 -5.238 11.488 1.00 92.44 127 LYS A O 1
ATOM 998 N N . ALA A 1 128 ? -6.293 -5.352 9.252 1.00 90.12 128 ALA A N 1
ATOM 999 C CA . ALA A 1 128 ? -4.962 -5.909 9.043 1.00 90.12 128 ALA A CA 1
ATOM 1000 C C . ALA A 1 128 ? -3.837 -4.915 9.387 1.00 90.12 128 ALA A C 1
ATOM 1002 O O . ALA A 1 128 ? -2.833 -5.298 9.985 1.00 90.12 128 ALA A O 1
ATOM 1003 N N . MET A 1 129 ? -3.989 -3.637 9.027 1.00 90.50 129 MET A N 1
ATOM 1004 C CA . MET A 1 129 ? -2.942 -2.618 9.184 1.00 90.50 129 MET A CA 1
ATOM 1005 C C . MET A 1 129 ? -2.826 -2.054 10.609 1.00 90.50 129 MET A C 1
ATOM 1007 O O . MET A 1 129 ? -1.745 -1.579 10.984 1.00 90.50 129 MET A O 1
ATOM 1011 N N . ALA A 1 130 ? -3.917 -2.092 11.382 1.00 92.00 130 ALA A N 1
ATOM 1012 C CA . ALA A 1 130 ? -3.993 -1.591 12.757 1.00 92.00 130 ALA A CA 1
ATOM 1013 C C . ALA A 1 130 ? -4.105 -2.701 13.829 1.00 92.00 130 ALA A C 1
ATOM 1015 O O . ALA A 1 130 ? -4.106 -2.401 15.025 1.00 92.00 130 ALA A O 1
ATOM 1016 N N . LYS A 1 131 ? -4.129 -3.977 13.407 1.00 92.75 131 LYS A N 1
ATOM 1017 C CA . LYS A 1 131 ? -4.289 -5.169 14.257 1.00 92.75 131 LYS A CA 1
ATOM 1018 C C . LYS A 1 131 ? -5.545 -5.062 15.130 1.00 92.75 131 LYS A C 1
ATOM 1020 O O . LYS A 1 131 ? -5.461 -4.953 16.353 1.00 92.75 131 LYS A O 1
ATOM 1025 N N . LEU A 1 132 ? -6.697 -5.058 14.462 1.00 94.12 132 LEU A N 1
ATOM 1026 C CA . LEU A 1 132 ? -8.015 -4.956 15.089 1.00 94.12 132 LEU A CA 1
ATOM 1027 C C . LEU A 1 132 ? -8.763 -6.285 14.997 1.00 94.12 132 LEU A C 1
ATOM 1029 O O . LEU A 1 132 ? -8.733 -6.931 13.946 1.00 94.12 132 LEU A O 1
ATOM 1033 N N . ASP A 1 133 ? -9.463 -6.642 16.069 1.00 93.56 133 ASP A N 1
ATOM 1034 C CA . ASP A 1 133 ? -10.343 -7.810 16.107 1.00 93.56 133 ASP A CA 1
ATOM 1035 C C . ASP A 1 133 ? -11.736 -7.398 15.614 1.00 93.56 133 ASP A C 1
ATOM 1037 O O . ASP A 1 133 ? -12.230 -7.910 14.597 1.00 93.56 133 ASP A O 1
ATOM 1041 N N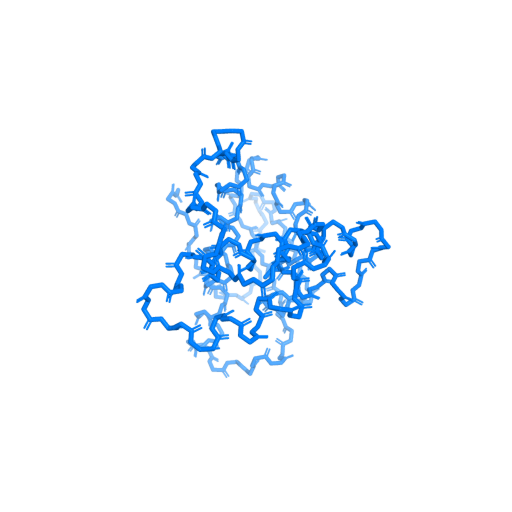 . ASN A 1 134 ? -12.314 -6.364 16.235 1.00 92.25 134 ASN A N 1
ATOM 1042 C CA . ASN A 1 134 ? -13.607 -5.807 15.851 1.00 92.25 134 ASN A CA 1
ATOM 1043 C C . ASN A 1 134 ? -13.528 -4.334 15.450 1.00 92.25 134 ASN A C 1
ATOM 1045 O O . ASN A 1 134 ? -12.674 -3.571 15.896 1.00 92.25 134 ASN A O 1
ATOM 1049 N N . VAL A 1 135 ? -14.441 -3.955 14.559 1.00 94.12 135 VAL A N 1
ATOM 1050 C CA . VAL A 1 135 ? -14.657 -2.577 14.119 1.00 94.12 135 VAL A CA 1
ATOM 1051 C C . VAL A 1 135 ? -16.161 -2.356 14.117 1.00 94.12 135 VAL A C 1
ATOM 1053 O O . VAL A 1 135 ? -16.872 -3.092 13.434 1.00 94.12 135 VAL A O 1
ATOM 1056 N N . GLN A 1 136 ? -16.637 -1.387 14.892 1.00 91.31 136 GLN A N 1
ATOM 1057 C CA . GLN A 1 136 ? -18.060 -1.093 15.037 1.00 91.31 136 GLN A CA 1
ATOM 1058 C C . GLN A 1 136 ? -18.299 0.415 14.972 1.00 91.31 136 GLN A C 1
ATOM 1060 O O . GLN A 1 136 ? -17.510 1.206 15.486 1.00 91.31 136 GLN A O 1
ATOM 1065 N N . VAL A 1 137 ? -19.411 0.809 14.356 1.00 91.31 137 VAL A N 1
ATOM 1066 C CA . VAL A 1 137 ? -19.926 2.179 14.409 1.00 91.31 137 VAL A CA 1
ATOM 1067 C C . VAL A 1 137 ? -21.028 2.219 15.464 1.00 91.31 137 VAL A C 1
ATOM 1069 O O . VAL A 1 137 ? -21.988 1.456 15.377 1.00 91.31 137 VAL A O 1
ATOM 1072 N N . LEU A 1 138 ? -20.869 3.071 16.475 1.00 88.69 138 LEU A N 1
ATOM 1073 C CA . LEU A 1 138 ? -21.855 3.265 17.536 1.00 88.69 138 LEU A CA 1
ATOM 1074 C C . LEU A 1 138 ? -23.013 4.129 17.037 1.00 88.69 138 LEU A C 1
ATOM 1076 O O . LEU A 1 138 ? -22.796 5.135 16.352 1.00 88.69 138 LEU A O 1
ATOM 1080 N N . ALA A 1 139 ? -24.237 3.784 17.439 1.00 83.44 139 ALA A N 1
ATOM 1081 C CA . ALA A 1 139 ? -25.383 4.658 17.211 1.00 83.44 139 ALA A CA 1
ATOM 1082 C C . ALA A 1 139 ? -25.259 5.951 18.042 1.00 83.44 139 ALA A C 1
ATOM 1084 O O . ALA A 1 139 ? -24.629 5.969 19.100 1.00 83.44 139 ALA A O 1
ATOM 1085 N N . ALA A 1 140 ? -25.898 7.039 17.593 1.00 76.25 140 ALA A N 1
ATOM 1086 C CA . ALA A 1 140 ? -25.768 8.367 18.210 1.00 76.25 140 ALA A CA 1
ATOM 1087 C C . ALA A 1 140 ? -26.072 8.393 19.724 1.00 76.25 140 ALA A C 1
ATOM 1089 O O . ALA A 1 140 ? -25.433 9.132 20.468 1.00 76.25 140 ALA A O 1
ATOM 1090 N N . ASN A 1 141 ? -27.000 7.547 20.183 1.00 77.88 141 ASN A N 1
ATOM 1091 C CA . ASN A 1 141 ? -27.424 7.464 21.585 1.00 77.88 141 ASN A CA 1
ATOM 1092 C C . ASN A 1 141 ? -26.830 6.262 22.341 1.00 77.88 141 ASN A C 1
ATOM 1094 O O . ASN A 1 141 ? -27.212 5.996 23.479 1.00 77.88 141 ASN A O 1
ATOM 1098 N N . GLU A 1 142 ? -25.922 5.507 21.724 1.00 82.19 142 GLU A N 1
ATOM 1099 C CA . GLU A 1 142 ? -25.316 4.333 22.343 1.00 82.19 142 GLU A CA 1
ATOM 1100 C C . GLU A 1 142 ? -24.154 4.746 23.250 1.00 82.19 142 GLU A C 1
ATOM 1102 O O . GLU A 1 142 ? -23.233 5.470 22.847 1.00 82.19 142 GLU A O 1
ATOM 1107 N N . THR A 1 143 ? -24.188 4.292 24.504 1.00 78.94 143 THR A N 1
ATOM 1108 C CA . THR A 1 143 ? -23.104 4.560 25.453 1.00 78.94 143 THR A CA 1
ATOM 1109 C C . THR A 1 143 ? -21.919 3.671 25.106 1.00 78.94 143 THR A C 1
ATOM 1111 O O . THR A 1 143 ? -22.052 2.454 25.020 1.00 78.94 143 THR A O 1
ATOM 1114 N N . ALA A 1 144 ? -20.754 4.284 24.900 1.00 80.00 144 ALA A N 1
ATOM 1115 C CA . ALA A 1 144 ? -19.542 3.532 24.627 1.00 80.00 144 ALA A CA 1
ATOM 1116 C C . ALA A 1 144 ? -19.111 2.816 25.917 1.00 80.00 144 ALA A C 1
ATOM 1118 O O . ALA A 1 144 ? -19.210 3.418 26.993 1.00 80.00 144 ALA A O 1
ATOM 1119 N N . PRO A 1 145 ? -18.608 1.573 25.834 1.00 83.88 145 PRO A N 1
ATOM 1120 C CA . PRO A 1 145 ? -17.934 0.951 26.965 1.00 83.88 145 PRO A CA 1
ATOM 1121 C C . PRO A 1 145 ? -16.706 1.779 27.370 1.00 83.88 145 PRO A C 1
ATOM 1123 O O . PRO A 1 145 ? -16.275 2.677 26.641 1.00 83.88 145 PRO A O 1
ATOM 1126 N N . LEU A 1 146 ? -16.124 1.476 28.534 1.00 83.94 146 LEU A N 1
ATOM 1127 C CA . LEU A 1 146 ? -14.911 2.149 28.997 1.00 83.94 146 LEU A CA 1
ATOM 1128 C C . LEU A 1 146 ? -13.800 2.010 27.942 1.00 83.94 146 LEU A C 1
ATOM 1130 O O . LEU A 1 146 ? -13.301 0.913 27.696 1.00 83.94 146 LEU A O 1
ATOM 1134 N N . ALA A 1 147 ? -13.441 3.127 27.313 1.00 86.75 147 ALA A N 1
ATOM 1135 C CA . ALA A 1 147 ? -12.539 3.168 26.171 1.00 86.75 147 ALA A CA 1
ATOM 1136 C C . ALA A 1 147 ? -11.705 4.455 26.175 1.00 86.75 147 ALA A C 1
ATOM 1138 O O . ALA A 1 147 ? -12.086 5.465 26.768 1.00 86.75 147 ALA A O 1
ATOM 1139 N N . VAL A 1 148 ? -10.571 4.418 25.476 1.00 87.00 148 VAL A N 1
ATOM 1140 C CA . VAL A 1 148 ? -9.766 5.608 25.181 1.00 87.00 148 VAL A CA 1
ATOM 1141 C C . VAL A 1 148 ? -10.304 6.237 23.899 1.00 87.00 148 VAL A C 1
ATOM 1143 O O . VAL A 1 148 ? -10.424 5.558 22.881 1.00 87.00 148 VAL A O 1
ATOM 1146 N N . ALA A 1 149 ? -10.628 7.528 23.947 1.00 87.69 149 ALA A N 1
ATOM 1147 C CA . ALA A 1 149 ? -11.144 8.268 22.801 1.00 87.69 149 ALA A CA 1
ATOM 1148 C C . ALA A 1 149 ? -10.047 9.130 22.166 1.00 87.69 149 ALA A C 1
ATOM 1150 O O . ALA A 1 149 ? -9.269 9.776 22.867 1.00 87.69 149 ALA A O 1
ATOM 1151 N N . LYS A 1 150 ? -10.016 9.174 20.832 1.00 87.88 150 LYS A N 1
ATOM 1152 C CA . LYS A 1 150 ? -9.165 10.084 20.059 1.00 87.88 150 LYS A CA 1
ATOM 1153 C C . LYS A 1 150 ? -9.957 10.610 18.871 1.00 87.88 150 LYS A C 1
ATOM 1155 O O . LYS A 1 150 ? -10.648 9.838 18.211 1.00 87.88 150 LYS A O 1
ATOM 1160 N N . LEU A 1 151 ? -9.873 11.914 18.638 1.00 86.75 151 LEU A N 1
ATOM 1161 C CA . LEU A 1 151 ? -10.505 12.553 17.491 1.00 86.75 151 LEU A CA 1
ATOM 1162 C C . LEU A 1 151 ? -9.676 12.273 16.231 1.00 86.75 151 LEU A C 1
ATOM 1164 O O . LEU A 1 151 ? -8.445 12.309 16.285 1.00 86.75 151 LEU A O 1
ATOM 1168 N N . VAL A 1 152 ? -10.352 11.973 15.124 1.00 82.31 152 VAL A N 1
ATOM 1169 C CA . VAL A 1 152 ? -9.744 11.729 13.812 1.00 82.31 152 VAL A CA 1
ATOM 1170 C C . VAL A 1 152 ? -10.487 12.575 12.784 1.00 82.31 152 VAL A C 1
ATOM 1172 O O . VAL A 1 152 ? -11.713 12.496 12.712 1.00 82.31 152 VAL A O 1
ATOM 1175 N N . GLY A 1 153 ? -9.748 13.367 12.008 1.00 67.69 153 GLY A N 1
ATOM 1176 C CA . GLY A 1 153 ? -10.293 14.399 11.129 1.00 67.69 153 GLY A CA 1
ATOM 1177 C C . GLY A 1 153 ? -10.682 15.697 11.853 1.00 67.69 153 GLY A C 1
ATOM 1178 O O . GLY A 1 153 ? -10.631 15.801 13.080 1.00 67.69 153 GLY A O 1
ATOM 1179 N N . ASN A 1 154 ? -11.076 16.696 11.062 1.00 52.22 154 ASN A N 1
ATOM 1180 C CA . ASN A 1 154 ? -11.596 17.979 11.535 1.00 52.22 154 ASN A CA 1
ATOM 1181 C C . ASN A 1 154 ? -13.132 17.944 11.534 1.00 52.22 154 ASN A C 1
ATOM 1183 O O . ASN A 1 154 ? -13.748 18.353 10.550 1.00 52.22 154 ASN A O 1
ATOM 1187 N N . ALA A 1 155 ? -13.752 17.445 12.603 1.00 38.78 155 ALA A N 1
ATOM 1188 C CA . ALA A 1 155 ? -15.177 17.659 12.870 1.00 38.78 155 ALA A CA 1
ATOM 1189 C C . ALA A 1 155 ? -15.459 17.637 14.374 1.00 38.78 155 ALA A C 1
ATOM 1191 O O . ALA A 1 155 ? -15.136 16.612 15.016 1.00 38.78 155 ALA A O 1
#

Foldseek 3Di:
DCVLCVVPNDPVSVVVSVLVVLVVLLLVLLVCCVPVVPVSFVVNVVRCVVVPHDDPTSVPDDRDDDDPVPDDVLVVVLVVLLVLVLVQLVVVCVVVVHDQQDAAAAEAEPQDPSNVVSCVVCVSVSCVSNVHPHYYYDDNPDDDDPDDDDDGDDD

pLDDT: mean 91.81, std 7.26, range [38.78, 98.5]

Secondary structure (DSSP, 8-state):
--HHHHHH--HHHHHHHHHHHHHHHHHHHHHHTTTSHHHHHHHHHHHGGGGT---S-GGGSPPPPP-GGG--HHHHHHHHHHHHHHHHHHHHHHHTT--TTS-EEEEE-S--HHHHHHHHHHHHHHHHHHTEEEEEEPPTTPPPPS------S--

InterPro domains:
  IPR002303 Valine-tRNA ligase [PTHR11946] (2-145)
  IPR009080 Aminoacyl-tRNA synthetase, class Ia, anticodon-binding [SSF47323] (2-151)
  IPR013155 Methionyl/Valyl/Leucyl/Isoleucyl-tRNA synthetase, anticodon-binding [PF08264] (2-105)